Protein AF-A0A0W0VQS1-F1 (afdb_monomer)

Mean predicted aligned error: 6.01 Å

Foldseek 3Di:
DDPPLDWDFLLNLADPLLNVLLVLLLVLLVVVLVVLVVLLVVLVPPPDPVSVVVNVVSVVVSVVSVVVNVVSVCRRRHTDDSPDDSVRVCVVCVVVSVVSSVVSVVSSVVSVVVVVVD

Organism: NCBI:txid45067

Sequence (118 aa):
MSD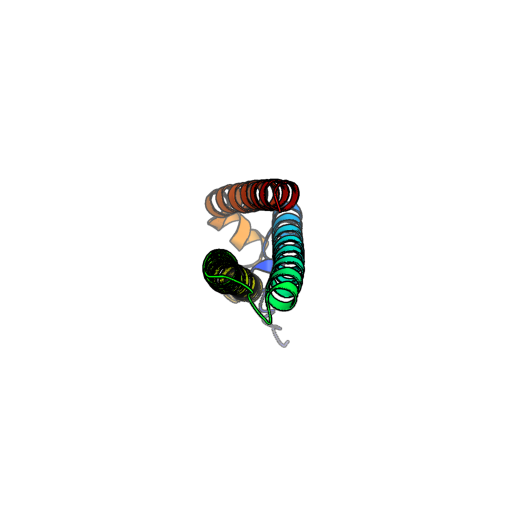EHKEFTFLDSIDDEMHENILRLDQKLKGLQAEIAVKIDALATPKDEAASERKAQLIMLSEEVNKAIDSIKTLVNTVIAEDISPKEFQKINQETLDSLREMFKDNVDKISKIKEKF

Secondary structure (DSSP, 8-state):
-------EEHHHHS-HHHHHHHHHHHHHHHHHHHHHHHHHHHTSS-SSHHHHHHHHHHHHHHHHHHHHHHHHHHHHTPEEPTTS-HHHHHHHTHHHHHHHHHHHHHHHHHHHHHHHH-

pLDDT: mean 88.23, std 10.72, range [38.25, 96.94]

Structure (mmCIF, N/CA/C/O backbone):
data_AF-A0A0W0VQS1-F1
#
_entry.id   AF-A0A0W0VQS1-F1
#
loop_
_atom_site.group_PDB
_atom_site.id
_atom_site.type_symbol
_atom_site.label_atom_id
_atom_site.label_alt_id
_atom_site.label_comp_id
_atom_site.label_asym_id
_atom_site.label_entity_id
_atom_site.label_seq_id
_atom_site.pdbx_PDB_ins_code
_atom_site.Cartn_x
_atom_site.Cartn_y
_atom_site.Cartn_z
_atom_site.occupancy
_atom_site.B_iso_or_equiv
_atom_site.auth_seq_id
_atom_site.auth_comp_id
_atom_site.auth_asym_id
_atom_site.auth_atom_id
_atom_site.pdbx_PDB_model_num
ATOM 1 N N . MET A 1 1 ? -16.673 -23.248 33.544 1.00 38.25 1 MET A N 1
ATOM 2 C CA . MET A 1 1 ? -17.083 -22.642 32.267 1.00 38.25 1 MET A CA 1
ATOM 3 C C . MET A 1 1 ? -15.816 -22.073 31.683 1.00 38.25 1 MET A C 1
ATOM 5 O O . MET A 1 1 ? -15.126 -21.373 32.409 1.00 38.25 1 MET A O 1
ATOM 9 N N . SER A 1 2 ? -15.419 -22.519 30.500 1.00 42.41 2 SER A N 1
ATOM 10 C CA . SER A 1 2 ? -14.232 -22.009 29.821 1.00 42.41 2 SER A CA 1
ATOM 11 C C . SER A 1 2 ? -14.555 -20.584 29.387 1.00 42.41 2 SER A C 1
ATOM 13 O O . SER A 1 2 ? -15.398 -20.408 28.511 1.00 42.41 2 SER A O 1
ATOM 15 N N . ASP A 1 3 ? -13.958 -19.588 30.039 1.00 47.72 3 ASP A N 1
ATOM 16 C CA . ASP A 1 3 ? -13.867 -18.250 29.465 1.00 47.72 3 ASP A CA 1
ATOM 17 C C . ASP A 1 3 ? -13.016 -18.396 28.199 1.00 47.72 3 ASP A C 1
ATOM 19 O O . ASP A 1 3 ? -11.795 -18.536 28.255 1.00 47.72 3 ASP A O 1
ATOM 23 N N . GLU A 1 4 ? -13.676 -18.505 27.045 1.00 51.72 4 GLU A N 1
ATOM 24 C CA . GLU A 1 4 ? -13.015 -18.361 25.754 1.00 51.72 4 GLU A CA 1
ATOM 25 C C . GLU A 1 4 ? -12.543 -16.907 25.664 1.00 51.72 4 GLU A C 1
ATOM 27 O O . GLU A 1 4 ? -13.300 -16.015 25.280 1.00 51.72 4 GLU A O 1
ATOM 32 N N . HIS A 1 5 ? -11.296 -16.666 26.070 1.00 55.84 5 HIS A N 1
ATOM 33 C CA . HIS A 1 5 ? -10.577 -15.434 25.775 1.00 55.84 5 HIS A CA 1
ATOM 34 C C . HIS A 1 5 ? -10.501 -15.302 24.255 1.00 55.84 5 HIS A C 1
ATOM 36 O O . HIS A 1 5 ? -9.702 -15.956 23.586 1.00 55.84 5 HIS A O 1
ATOM 42 N N . LYS A 1 6 ? -11.428 -14.531 23.686 1.00 67.25 6 LYS A N 1
ATOM 43 C CA . LYS A 1 6 ? -11.464 -14.279 22.254 1.00 67.25 6 LYS A CA 1
ATOM 44 C C . LYS A 1 6 ? -10.484 -13.150 21.974 1.00 67.25 6 LYS A C 1
ATOM 46 O O . LYS A 1 6 ? -10.801 -11.992 22.213 1.00 67.25 6 LYS A O 1
ATOM 51 N N . GLU A 1 7 ? -9.290 -13.505 21.514 1.00 75.81 7 GLU A N 1
ATOM 52 C CA . GLU A 1 7 ? -8.347 -12.536 20.961 1.00 75.81 7 GLU A CA 1
ATOM 53 C C . GLU A 1 7 ? -9.014 -11.812 19.782 1.00 75.81 7 GLU A C 1
ATOM 55 O O . GLU A 1 7 ? -9.600 -12.446 18.897 1.00 75.81 7 GLU A O 1
ATOM 60 N N . PHE A 1 8 ? -8.946 -10.483 19.784 1.00 83.75 8 PHE A N 1
ATOM 61 C CA . PHE A 1 8 ? -9.430 -9.651 18.688 1.00 83.75 8 PHE A CA 1
ATOM 62 C C . PHE A 1 8 ? -8.233 -9.083 17.944 1.00 83.75 8 PHE A C 1
ATOM 64 O O . PHE A 1 8 ? -7.279 -8.605 18.557 1.00 83.75 8 PHE A O 1
ATOM 71 N N . THR A 1 9 ? -8.268 -9.100 16.618 1.00 89.19 9 THR A N 1
ATOM 72 C CA . THR A 1 9 ? -7.270 -8.376 15.832 1.00 89.19 9 THR A CA 1
ATOM 73 C C . THR A 1 9 ? -7.605 -6.885 15.789 1.00 89.19 9 THR A C 1
ATOM 75 O O . THR A 1 9 ? -8.718 -6.459 16.117 1.00 89.19 9 THR A O 1
ATOM 78 N N . PHE A 1 10 ? -6.650 -6.064 15.353 1.00 89.56 10 PHE A N 1
ATOM 79 C CA . PHE A 1 10 ? -6.879 -4.651 15.073 1.00 89.56 10 PHE A CA 1
ATOM 80 C C . PHE A 1 10 ? -8.049 -4.484 14.106 1.00 89.56 10 PHE A C 1
ATOM 82 O O . PHE A 1 10 ? -8.906 -3.633 14.318 1.00 89.56 10 PHE A O 1
ATOM 89 N N . LEU A 1 11 ? -8.119 -5.346 13.090 1.00 88.38 11 LEU A N 1
ATOM 90 C CA . LEU A 1 11 ? -9.173 -5.327 12.085 1.00 88.38 11 LEU A CA 1
ATOM 91 C C . LEU A 1 11 ? -10.564 -5.597 12.684 1.00 88.38 11 LEU A C 1
ATOM 93 O O . LEU A 1 11 ? -11.525 -4.944 12.292 1.00 88.38 11 LEU A O 1
ATOM 97 N N . ASP A 1 12 ? -10.656 -6.491 13.672 1.00 87.38 12 ASP A N 1
ATOM 98 C CA . ASP A 1 12 ? -11.901 -6.781 14.406 1.00 87.38 12 ASP A CA 1
ATOM 99 C C . ASP A 1 12 ? -12.304 -5.653 15.371 1.00 87.38 12 ASP A C 1
ATOM 101 O O . ASP A 1 12 ? -13.432 -5.615 15.870 1.00 87.38 12 ASP A O 1
ATOM 105 N N . SER A 1 13 ? -11.360 -4.762 15.680 1.00 89.06 13 SER A N 1
ATOM 106 C CA . SER A 1 13 ? -11.483 -3.761 16.739 1.00 89.06 13 SER A CA 1
ATOM 107 C C . SER A 1 13 ? -11.734 -2.347 16.228 1.00 89.06 13 SER A C 1
ATOM 109 O O . SER A 1 13 ? -11.928 -1.442 17.033 1.00 89.06 13 SER A O 1
ATOM 111 N N . ILE A 1 14 ? -11.769 -2.129 14.917 1.00 89.88 14 ILE A N 1
ATOM 112 C CA . ILE A 1 14 ? -12.017 -0.822 14.292 1.00 89.88 14 ILE A CA 1
ATOM 113 C C . ILE A 1 14 ? -13.432 -0.729 13.710 1.00 89.88 14 ILE A C 1
ATOM 115 O O . ILE A 1 14 ? -14.153 -1.721 13.638 1.00 89.88 14 ILE A O 1
ATOM 119 N N . ASP A 1 15 ? -13.854 0.479 13.336 1.00 90.19 15 ASP A N 1
ATOM 120 C CA . ASP A 1 15 ? -15.125 0.685 12.637 1.00 90.19 15 ASP A CA 1
ATOM 121 C C . ASP A 1 15 ? -15.080 0.242 11.166 1.00 90.19 15 ASP A C 1
ATOM 123 O O . ASP A 1 15 ? -14.015 0.124 10.551 1.00 90.19 15 ASP A O 1
ATOM 127 N N . ASP A 1 16 ? -16.271 0.038 10.597 1.00 90.88 16 ASP A N 1
ATOM 128 C CA . ASP A 1 16 ? -16.455 -0.427 9.221 1.00 90.88 16 ASP A CA 1
ATOM 129 C C . ASP A 1 16 ? -15.833 0.522 8.183 1.00 90.88 16 ASP A C 1
ATOM 131 O O . ASP A 1 16 ? -15.312 0.070 7.164 1.00 90.88 16 ASP A O 1
ATOM 135 N N . GLU A 1 17 ? -15.842 1.836 8.426 1.00 91.44 17 GLU A N 1
ATOM 136 C CA . GLU A 1 17 ? -15.290 2.812 7.480 1.00 91.44 17 GLU A CA 1
ATOM 137 C C . GLU A 1 17 ? -13.764 2.687 7.392 1.00 91.44 17 GLU A C 1
ATOM 139 O O . GLU A 1 17 ? -13.182 2.627 6.304 1.00 91.44 17 GLU A O 1
ATOM 144 N N . MET A 1 18 ? -13.100 2.609 8.541 1.00 90.50 18 MET A N 1
ATOM 145 C CA . MET A 1 18 ? -11.665 2.393 8.629 1.00 90.50 18 MET A CA 1
ATOM 146 C C . MET A 1 18 ? -11.276 1.028 8.060 1.00 90.50 18 MET A C 1
ATOM 148 O O . MET A 1 18 ? -10.315 0.934 7.292 1.00 90.50 18 MET A O 1
ATOM 152 N N . HIS A 1 19 ? -12.054 -0.004 8.382 1.00 92.69 19 HIS A N 1
ATOM 153 C CA . HIS A 1 19 ? -11.907 -1.342 7.828 1.00 92.69 19 HIS A CA 1
ATOM 154 C C . HIS A 1 19 ? -11.933 -1.324 6.291 1.00 92.69 19 HIS A C 1
ATOM 156 O O . HIS A 1 19 ? -10.999 -1.798 5.635 1.00 92.69 19 HIS A O 1
ATOM 162 N N . GLU A 1 20 ? -12.954 -0.703 5.699 1.00 92.75 20 GLU A N 1
ATOM 163 C CA . GLU A 1 20 ? -13.068 -0.564 4.248 1.00 92.75 20 GLU A CA 1
ATOM 164 C C . GLU A 1 20 ? -11.907 0.228 3.641 1.00 92.75 20 GLU A C 1
ATOM 166 O O . GLU A 1 20 ? -11.378 -0.161 2.596 1.00 92.75 20 GLU A O 1
ATOM 171 N N . ASN A 1 21 ? -11.481 1.320 4.278 1.00 92.44 21 ASN A N 1
ATOM 172 C CA . ASN A 1 21 ? -10.380 2.145 3.781 1.00 92.44 21 ASN A CA 1
ATOM 173 C C . ASN A 1 21 ? -9.047 1.382 3.769 1.00 92.44 21 ASN A C 1
ATOM 175 O O . ASN A 1 21 ? -8.296 1.485 2.794 1.00 92.44 21 ASN A O 1
ATOM 179 N N . ILE A 1 22 ? -8.776 0.565 4.791 1.00 93.75 22 ILE A N 1
ATOM 180 C CA . ILE A 1 22 ? -7.594 -0.308 4.841 1.00 93.75 22 ILE A CA 1
ATOM 181 C C . ILE A 1 22 ? -7.633 -1.333 3.703 1.00 93.75 22 ILE A C 1
ATOM 183 O O . ILE A 1 22 ? -6.656 -1.462 2.959 1.00 93.75 22 ILE A O 1
ATOM 187 N N . LEU A 1 23 ? -8.765 -2.022 3.518 1.00 93.31 23 LEU A N 1
ATOM 188 C CA . LEU A 1 23 ? -8.921 -3.016 2.452 1.00 93.31 23 LEU A CA 1
ATOM 189 C C . LEU A 1 23 ? -8.781 -2.391 1.059 1.00 93.31 23 LEU A C 1
ATOM 191 O O . LEU A 1 23 ? -8.112 -2.950 0.187 1.00 93.31 23 LEU A O 1
ATOM 195 N N . ARG A 1 24 ? -9.368 -1.209 0.843 1.00 94.12 24 ARG A N 1
ATOM 196 C CA . ARG A 1 24 ? -9.241 -0.464 -0.419 1.00 94.12 24 ARG A CA 1
ATOM 197 C C . ARG A 1 24 ? -7.796 -0.052 -0.684 1.00 94.12 24 ARG A C 1
ATOM 199 O O . ARG A 1 24 ? -7.355 -0.137 -1.833 1.00 94.12 24 ARG A O 1
ATOM 206 N N . LEU A 1 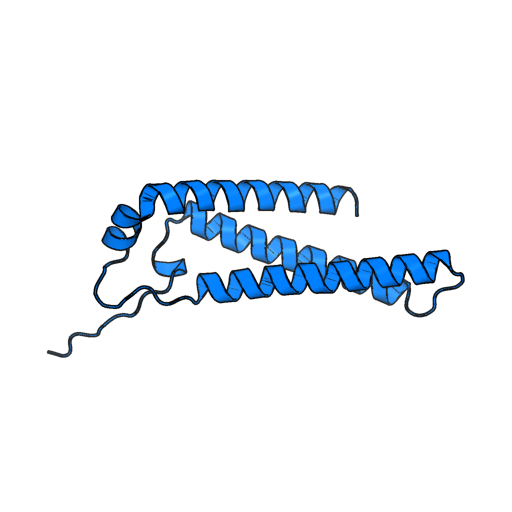25 ? -7.055 0.382 0.338 1.00 94.56 25 LEU A N 1
ATOM 207 C CA . LEU A 1 25 ? -5.645 0.739 0.183 1.00 94.56 25 LEU A CA 1
ATOM 208 C C . LEU A 1 25 ? -4.799 -0.485 -0.182 1.00 94.56 25 LEU A C 1
ATOM 210 O O . LEU A 1 25 ? -4.046 -0.423 -1.153 1.00 94.56 25 LEU A O 1
ATOM 214 N N . ASP A 1 26 ? -4.962 -1.600 0.533 1.00 94.88 26 ASP A N 1
ATOM 215 C CA . ASP A 1 26 ? -4.266 -2.862 0.245 1.00 94.88 26 ASP A CA 1
ATOM 216 C C . ASP A 1 26 ? -4.530 -3.341 -1.193 1.00 94.88 26 ASP A C 1
ATOM 218 O O . ASP A 1 26 ? -3.592 -3.633 -1.941 1.00 94.88 26 ASP A O 1
ATOM 222 N N . GLN A 1 27 ? -5.792 -3.333 -1.635 1.00 95.19 27 GLN A N 1
ATOM 223 C CA . GLN A 1 27 ? -6.157 -3.693 -3.009 1.00 95.19 27 GLN A CA 1
ATOM 224 C C . GLN A 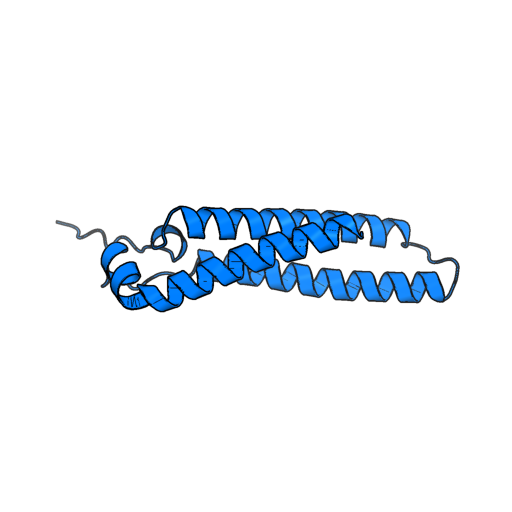1 27 ? -5.508 -2.770 -4.047 1.00 95.19 27 GLN A C 1
ATOM 226 O O . GLN A 1 27 ? -4.995 -3.244 -5.064 1.00 95.19 27 GLN A O 1
ATOM 231 N N . LYS A 1 28 ? -5.503 -1.453 -3.806 1.00 94.69 28 LYS A N 1
ATOM 232 C CA . LYS A 1 28 ? -4.882 -0.483 -4.719 1.00 94.69 28 LYS A CA 1
ATOM 233 C C . LYS A 1 28 ? -3.367 -0.652 -4.793 1.00 94.69 28 LYS A C 1
ATOM 235 O O . LYS A 1 28 ? -2.822 -0.604 -5.893 1.00 94.69 28 LYS A O 1
ATOM 240 N N . LEU A 1 29 ? -2.701 -0.894 -3.665 1.00 95.75 29 LEU A N 1
ATOM 241 C CA . LEU A 1 29 ? -1.261 -1.157 -3.627 1.00 95.75 29 LEU A CA 1
ATOM 242 C C . LEU A 1 29 ? -0.909 -2.454 -4.361 1.00 95.75 29 LEU A C 1
ATOM 244 O O . LEU A 1 29 ? 0.017 -2.457 -5.166 1.00 95.75 29 LEU A O 1
ATOM 248 N N . LYS A 1 30 ? -1.683 -3.529 -4.173 1.00 96.00 30 LYS A N 1
ATOM 249 C CA . LYS A 1 30 ? -1.517 -4.782 -4.933 1.00 96.00 30 LYS A CA 1
ATOM 250 C C . LYS A 1 30 ? -1.716 -4.579 -6.437 1.00 96.00 30 LYS A C 1
ATOM 252 O O . LYS A 1 30 ? -0.956 -5.125 -7.234 1.00 96.00 30 LYS A O 1
ATOM 257 N N . GLY A 1 31 ? -2.702 -3.771 -6.829 1.00 94.81 31 GLY A N 1
ATOM 258 C CA . GLY A 1 31 ? -2.915 -3.388 -8.226 1.00 94.81 31 GLY A CA 1
ATOM 259 C C . GLY A 1 31 ? -1.724 -2.622 -8.808 1.00 94.81 31 GLY A C 1
ATOM 260 O O . GLY A 1 31 ? -1.222 -2.986 -9.869 1.00 94.81 31 GLY A O 1
ATOM 261 N N . LEU A 1 32 ? -1.222 -1.618 -8.083 1.00 94.62 32 LEU A N 1
ATOM 262 C CA . LEU A 1 32 ? -0.031 -0.859 -8.471 1.00 94.62 32 LEU A CA 1
ATOM 263 C C . LEU A 1 32 ? 1.204 -1.766 -8.587 1.00 94.62 32 LEU A C 1
ATOM 265 O O . LEU A 1 32 ? 1.957 -1.660 -9.551 1.00 94.62 32 LEU A O 1
ATOM 269 N N . GLN A 1 33 ? 1.381 -2.700 -7.652 1.00 96.19 33 GLN A N 1
ATOM 270 C CA . GLN A 1 33 ? 2.480 -3.664 -7.673 1.00 96.19 33 GLN A CA 1
ATOM 271 C C . GLN A 1 33 ? 2.452 -4.543 -8.930 1.00 96.19 33 GLN A C 1
ATOM 273 O O . GLN A 1 33 ? 3.490 -4.756 -9.556 1.00 96.19 33 GLN A O 1
ATOM 278 N N . ALA A 1 34 ? 1.271 -5.027 -9.327 1.00 95.69 34 ALA A N 1
ATOM 279 C CA . ALA A 1 34 ? 1.112 -5.807 -10.551 1.00 95.69 34 ALA A CA 1
ATOM 280 C C . ALA A 1 34 ? 1.468 -4.984 -11.803 1.00 95.69 34 ALA A C 1
ATOM 282 O O . ALA A 1 34 ? 2.163 -5.474 -12.692 1.00 95.69 34 ALA A O 1
ATOM 283 N N . GLU A 1 35 ? 1.050 -3.718 -11.859 1.00 94.38 35 GLU A N 1
ATOM 284 C CA . GLU A 1 35 ? 1.377 -2.813 -12.968 1.00 94.38 35 GLU A CA 1
ATOM 285 C C . GLU A 1 35 ? 2.882 -2.506 -13.047 1.00 94.38 35 GLU A C 1
ATOM 287 O O . GLU A 1 35 ? 3.459 -2.509 -14.139 1.00 94.38 35 GLU A O 1
ATOM 292 N N . ILE A 1 36 ? 3.538 -2.284 -11.903 1.00 94.75 36 ILE A N 1
ATOM 293 C CA . ILE A 1 36 ? 4.992 -2.091 -11.834 1.00 94.75 36 ILE A CA 1
ATOM 294 C C . ILE A 1 36 ? 5.719 -3.341 -12.338 1.00 94.75 36 ILE A C 1
ATOM 296 O O . ILE A 1 36 ? 6.630 -3.213 -13.155 1.00 94.75 36 ILE A O 1
ATOM 300 N N . ALA A 1 37 ? 5.296 -4.536 -11.9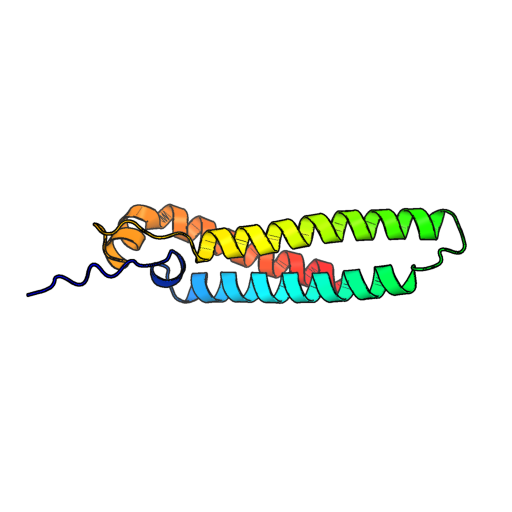13 1.00 95.81 37 ALA A N 1
ATOM 301 C CA . ALA A 1 37 ? 5.894 -5.797 -12.351 1.00 95.81 37 ALA A CA 1
ATOM 302 C C . ALA A 1 37 ? 5.826 -5.959 -13.878 1.00 95.81 37 ALA A C 1
ATOM 304 O O . ALA A 1 37 ? 6.852 -6.188 -14.516 1.00 95.81 37 ALA A O 1
ATOM 305 N N . VAL A 1 38 ? 4.660 -5.707 -14.484 1.00 95.31 38 VAL A N 1
ATOM 306 C CA . VAL A 1 38 ? 4.493 -5.745 -15.949 1.00 95.31 38 VAL A CA 1
ATOM 307 C C . VAL A 1 38 ? 5.439 -4.764 -16.654 1.00 95.31 38 VAL A C 1
ATOM 309 O O . VAL A 1 38 ? 6.023 -5.091 -17.688 1.00 95.31 38 VAL A O 1
ATOM 312 N N . LYS A 1 39 ? 5.627 -3.557 -16.106 1.00 93.75 39 LYS A N 1
ATOM 313 C CA . LYS A 1 39 ? 6.540 -2.555 -16.684 1.00 93.75 39 LYS A CA 1
ATOM 314 C C . LYS A 1 39 ? 8.014 -2.940 -16.524 1.00 93.75 39 LYS A C 1
ATOM 316 O O . LYS A 1 39 ? 8.803 -2.658 -17.424 1.00 93.75 39 LYS A O 1
ATOM 321 N N . ILE A 1 40 ? 8.392 -3.587 -15.421 1.00 95.19 40 ILE A N 1
ATOM 322 C CA . ILE A 1 40 ? 9.742 -4.141 -15.233 1.00 95.19 40 ILE A CA 1
ATOM 323 C C . ILE A 1 40 ? 10.003 -5.255 -16.251 1.00 95.19 40 ILE A C 1
ATOM 325 O O . ILE A 1 40 ? 11.063 -5.255 -16.881 1.00 95.19 40 ILE A O 1
ATOM 329 N N . ASP A 1 41 ? 9.036 -6.151 -16.458 1.00 94.62 41 ASP A N 1
ATOM 330 C CA . ASP A 1 41 ? 9.137 -7.252 -17.422 1.00 94.62 41 ASP A CA 1
ATOM 331 C C . ASP A 1 41 ? 9.249 -6.737 -18.861 1.00 94.62 41 ASP A C 1
ATOM 333 O O . ASP A 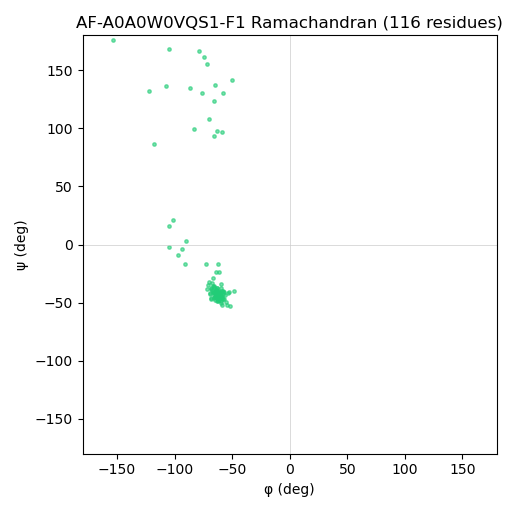1 41 ? 10.074 -7.218 -19.640 1.00 94.62 41 ASP A O 1
ATOM 337 N N . ALA A 1 42 ? 8.508 -5.680 -19.208 1.00 92.69 42 ALA A N 1
ATOM 338 C CA . ALA A 1 42 ? 8.650 -4.999 -20.496 1.00 92.69 42 ALA A CA 1
ATOM 339 C C . ALA A 1 42 ? 10.056 -4.394 -20.706 1.00 92.69 42 ALA A C 1
ATOM 341 O O . ALA A 1 42 ? 10.497 -4.223 -21.844 1.00 92.69 42 ALA A O 1
ATOM 342 N N . LEU A 1 43 ? 10.777 -4.106 -19.617 1.00 93.00 43 LEU A N 1
ATOM 343 C CA . LEU A 1 43 ? 12.162 -3.628 -19.595 1.00 93.00 43 LEU A CA 1
ATOM 344 C C . LEU A 1 43 ? 13.164 -4.750 -19.258 1.00 93.00 43 LEU A C 1
ATOM 346 O O . LEU A 1 43 ? 14.286 -4.474 -18.823 1.00 93.00 43 LEU A O 1
ATOM 350 N N . ALA A 1 44 ? 12.804 -6.026 -19.444 1.00 87.62 44 ALA A N 1
ATOM 351 C CA . ALA A 1 44 ? 13.694 -7.154 -19.157 1.00 87.62 44 ALA A CA 1
ATOM 352 C C . ALA A 1 44 ? 15.055 -7.009 -19.862 1.00 87.62 44 ALA A C 1
ATOM 354 O O . ALA A 1 44 ? 16.092 -7.205 -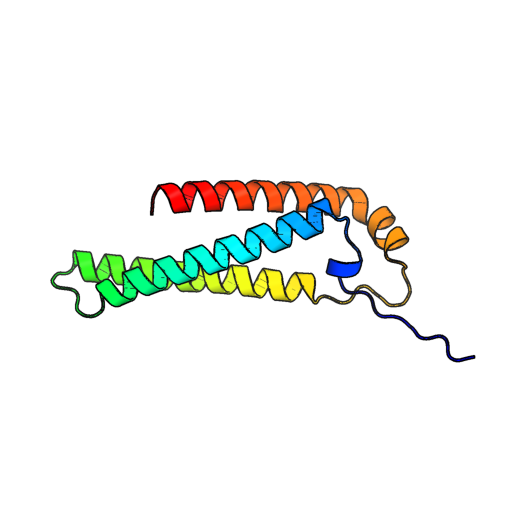19.225 1.00 87.62 44 ALA A O 1
ATOM 355 N N . THR A 1 45 ? 15.044 -6.557 -21.120 1.00 90.00 45 THR A N 1
ATOM 356 C CA . THR A 1 45 ? 16.237 -6.267 -21.928 1.00 90.00 45 THR A CA 1
ATOM 357 C C . THR A 1 45 ? 16.270 -4.777 -22.298 1.00 90.00 45 THR A C 1
ATOM 359 O O . THR A 1 45 ? 15.745 -4.396 -23.349 1.00 90.00 45 THR A O 1
ATOM 362 N N . PRO A 1 46 ? 16.831 -3.906 -21.437 1.00 82.94 46 PRO A N 1
ATOM 363 C CA . PRO A 1 46 ? 16.907 -2.477 -21.720 1.00 82.94 46 PRO A CA 1
ATOM 364 C C . PRO A 1 46 ? 17.810 -2.223 -22.934 1.00 82.94 46 PRO A C 1
ATOM 366 O O . PRO A 1 46 ? 18.856 -2.850 -23.090 1.00 82.94 46 PRO A O 1
ATOM 369 N N . LYS A 1 47 ? 17.369 -1.327 -23.822 1.00 90.19 47 LYS A N 1
ATOM 370 C CA . LYS A 1 47 ? 18.042 -1.032 -25.100 1.00 90.19 47 LYS A CA 1
ATOM 371 C C . LYS A 1 47 ? 19.060 0.104 -24.997 1.00 90.19 47 LYS A C 1
ATOM 373 O O . LYS A 1 47 ? 19.892 0.253 -25.884 1.00 90.19 47 LYS A O 1
ATOM 378 N N . ASP A 1 48 ? 18.970 0.888 -23.930 1.00 92.62 48 ASP A N 1
ATOM 379 C CA . ASP A 1 48 ? 19.794 2.056 -23.656 1.00 92.62 48 ASP A CA 1
ATOM 380 C C . ASP A 1 48 ? 19.894 2.311 -22.137 1.00 92.62 48 ASP A C 1
ATOM 382 O O . ASP A 1 48 ? 19.307 1.603 -21.306 1.00 92.62 48 ASP A O 1
ATOM 386 N N . GLU A 1 49 ? 20.694 3.313 -21.776 1.00 93.12 49 GLU A N 1
ATOM 387 C CA . GLU A 1 49 ? 20.920 3.732 -20.391 1.00 93.12 49 GLU A CA 1
ATOM 388 C C . GLU A 1 49 ? 19.638 4.270 -19.742 1.00 93.12 49 GLU A C 1
ATOM 390 O O . GLU A 1 49 ? 19.323 3.891 -18.617 1.00 93.12 49 GLU A O 1
ATOM 395 N N . ALA A 1 50 ? 18.821 5.029 -20.478 1.00 93.31 50 ALA A N 1
ATOM 396 C CA . ALA A 1 50 ? 17.557 5.565 -19.974 1.00 93.31 50 ALA A CA 1
ATOM 397 C C . ALA A 1 50 ? 16.561 4.452 -19.594 1.00 93.31 50 ALA A C 1
ATOM 399 O O . ALA A 1 50 ? 15.898 4.519 -18.556 1.00 93.31 50 ALA A O 1
ATOM 400 N N . ALA A 1 51 ? 16.473 3.388 -20.394 1.00 92.38 51 ALA A N 1
ATOM 401 C CA . ALA A 1 51 ? 15.672 2.205 -20.097 1.00 92.38 51 ALA A CA 1
ATOM 402 C C . ALA A 1 51 ? 16.204 1.450 -18.869 1.00 92.38 51 ALA A C 1
ATOM 404 O O . ALA A 1 51 ? 15.416 0.925 -18.077 1.00 92.38 51 ALA A O 1
ATOM 405 N N . SER A 1 52 ? 17.527 1.418 -18.688 1.00 93.56 52 SER A N 1
ATOM 406 C CA . SER A 1 52 ? 18.174 0.798 -17.526 1.00 93.56 52 SER A CA 1
ATOM 407 C C . SER A 1 52 ? 17.893 1.583 -16.242 1.00 93.56 52 SER A C 1
ATOM 409 O O . SER A 1 52 ? 17.467 0.997 -15.244 1.00 93.56 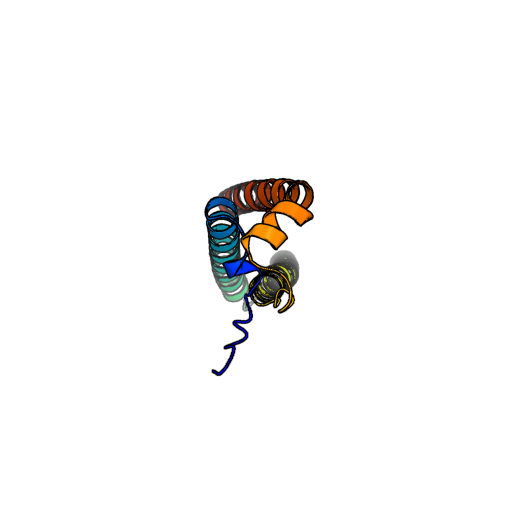52 SER A O 1
ATOM 411 N N . GLU A 1 53 ? 18.031 2.909 -16.280 1.00 94.81 53 GLU A N 1
ATOM 412 C CA . GLU A 1 53 ? 17.675 3.801 -15.173 1.00 94.81 53 GLU A CA 1
ATOM 413 C C . GLU A 1 53 ? 16.189 3.700 -14.828 1.00 94.81 53 GLU A C 1
ATOM 415 O O . GLU A 1 53 ? 15.821 3.554 -13.659 1.00 94.81 53 GLU A O 1
ATOM 420 N N . ARG A 1 54 ? 15.315 3.702 -15.842 1.00 93.25 54 ARG A N 1
ATOM 421 C CA . ARG A 1 54 ? 13.872 3.564 -15.631 1.00 93.25 54 ARG A CA 1
ATOM 422 C C . ARG A 1 54 ? 13.522 2.233 -14.971 1.00 93.25 54 ARG A C 1
ATOM 424 O O . ARG A 1 54 ? 12.678 2.205 -14.076 1.00 93.25 54 ARG A O 1
ATOM 431 N N . LYS A 1 55 ? 14.171 1.141 -15.380 1.00 95.31 55 LYS A N 1
ATOM 432 C CA . LYS A 1 55 ? 14.004 -0.171 -14.745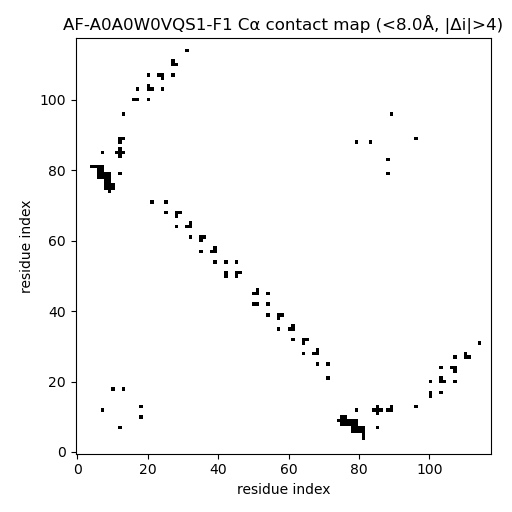 1.00 95.31 55 LYS A CA 1
ATOM 433 C C . LYS A 1 55 ? 14.444 -0.137 -13.281 1.00 95.31 55 LYS A C 1
ATOM 435 O O . LYS A 1 55 ? 13.702 -0.617 -12.430 1.00 95.31 55 LYS A O 1
ATOM 440 N N . ALA A 1 56 ? 15.595 0.464 -12.978 1.00 95.38 56 ALA A N 1
ATOM 441 C CA . ALA A 1 56 ? 16.082 0.600 -11.605 1.00 95.38 56 ALA A CA 1
ATOM 442 C C . ALA A 1 56 ? 15.105 1.400 -10.723 1.00 95.38 56 ALA A C 1
ATOM 444 O O . ALA A 1 56 ? 14.795 0.983 -9.610 1.00 95.38 56 ALA A O 1
ATOM 445 N N . GLN A 1 57 ? 14.544 2.496 -11.244 1.00 94.50 57 GLN A N 1
ATOM 446 C CA . GLN A 1 57 ? 13.510 3.276 -10.550 1.00 94.50 57 GLN A CA 1
ATOM 447 C C . GLN A 1 57 ? 12.249 2.456 -10.260 1.00 94.50 57 GLN A C 1
ATOM 449 O O . GLN A 1 57 ? 11.697 2.541 -9.166 1.00 94.50 57 GLN A O 1
ATOM 454 N N . LEU A 1 58 ? 11.791 1.653 -11.225 1.00 94.75 58 LEU A N 1
ATOM 455 C CA . LEU A 1 58 ? 10.623 0.791 -11.040 1.00 94.75 58 LEU A CA 1
ATOM 456 C C . LEU A 1 58 ? 10.880 -0.319 -10.013 1.00 94.75 58 LEU A C 1
ATOM 458 O O . LEU A 1 58 ? 9.976 -0.641 -9.247 1.00 94.75 58 LEU A O 1
ATOM 462 N N . ILE A 1 59 ? 12.097 -0.868 -9.957 1.00 96.31 59 ILE A N 1
ATOM 463 C CA . ILE A 1 59 ? 12.488 -1.850 -8.935 1.00 96.31 59 ILE A CA 1
ATOM 464 C C . ILE A 1 59 ? 12.441 -1.218 -7.540 1.00 96.31 59 ILE A C 1
ATOM 466 O O . ILE A 1 59 ? 11.799 -1.777 -6.654 1.00 96.31 59 ILE A O 1
ATOM 470 N N . MET A 1 60 ? 13.033 -0.033 -7.356 1.00 95.25 60 MET A N 1
ATOM 471 C CA . MET A 1 60 ? 12.980 0.678 -6.070 1.00 95.25 60 MET A CA 1
ATOM 472 C C . MET A 1 60 ? 11.535 0.964 -5.644 1.00 95.25 60 MET A C 1
ATOM 474 O O . MET A 1 60 ? 11.156 0.678 -4.510 1.00 95.25 60 MET A O 1
ATOM 478 N N . LEU A 1 61 ? 10.698 1.440 -6.570 1.00 93.81 61 LEU A N 1
ATOM 479 C CA . LEU A 1 61 ? 9.283 1.677 -6.289 1.00 93.81 61 LEU A CA 1
ATOM 480 C C . LEU A 1 61 ? 8.542 0.383 -5.915 1.00 93.81 61 LEU A C 1
ATOM 482 O O . LEU A 1 61 ? 7.738 0.380 -4.988 1.00 93.81 61 LEU A O 1
ATOM 486 N N . SER A 1 62 ? 8.817 -0.722 -6.610 1.00 95.75 62 SER A N 1
ATOM 487 C CA . SER A 1 62 ? 8.259 -2.042 -6.290 1.00 95.75 62 SER A CA 1
ATOM 488 C C . SER A 1 62 ? 8.613 -2.472 -4.862 1.00 95.75 62 SER A C 1
ATOM 490 O O . SER A 1 62 ? 7.768 -2.991 -4.134 1.00 95.75 62 SER A O 1
ATOM 492 N N . GLU A 1 63 ? 9.851 -2.258 -4.422 1.00 96.88 63 GLU A N 1
ATOM 493 C CA . GLU A 1 63 ? 10.255 -2.573 -3.047 1.00 96.88 63 GLU A CA 1
ATOM 494 C C . GLU A 1 63 ? 9.505 -1.724 -2.014 1.00 96.88 63 GLU A C 1
ATOM 496 O O . GLU A 1 63 ? 9.066 -2.246 -0.988 1.00 96.88 63 GLU A O 1
ATOM 501 N N . GLU A 1 64 ? 9.323 -0.430 -2.279 1.00 95.12 64 GLU A N 1
ATOM 502 C CA . GLU A 1 64 ? 8.561 0.468 -1.405 1.00 95.12 64 GLU A CA 1
ATOM 503 C C . GLU A 1 64 ? 7.082 0.071 -1.312 1.00 95.12 64 GLU A C 1
ATOM 505 O O . GLU A 1 64 ? 6.526 0.010 -0.212 1.00 95.12 64 GLU A O 1
ATOM 510 N N . VAL A 1 65 ? 6.454 -0.267 -2.441 1.00 95.06 65 VAL A N 1
ATOM 511 C CA . VAL A 1 65 ? 5.054 -0.717 -2.476 1.00 95.06 65 VAL A CA 1
ATOM 512 C C . VAL A 1 65 ? 4.884 -2.038 -1.722 1.00 95.06 65 VAL A C 1
ATOM 514 O O . VAL A 1 65 ? 3.946 -2.167 -0.934 1.00 95.06 65 VAL A O 1
ATOM 517 N N . ASN A 1 66 ? 5.807 -2.993 -1.873 1.00 96.94 66 ASN A N 1
ATOM 518 C CA . ASN A 1 66 ? 5.765 -4.243 -1.107 1.00 96.94 66 ASN A CA 1
ATOM 519 C C . ASN A 1 66 ? 5.901 -4.004 0.403 1.00 96.94 66 ASN A C 1
ATOM 521 O O . ASN A 1 66 ? 5.116 -4.554 1.176 1.00 96.94 66 ASN A O 1
ATOM 525 N N . LYS A 1 67 ? 6.814 -3.122 0.833 1.00 96.19 67 LYS A N 1
ATOM 526 C CA . LYS A 1 67 ? 6.937 -2.735 2.252 1.00 96.19 67 LYS A CA 1
ATOM 527 C C . LYS A 1 67 ? 5.641 -2.133 2.793 1.00 96.19 67 LYS A C 1
ATOM 529 O O . LYS A 1 67 ? 5.255 -2.432 3.924 1.00 96.19 67 LYS A O 1
ATOM 534 N N . ALA A 1 68 ? 4.956 -1.307 2.002 1.00 93.88 68 ALA A N 1
ATOM 535 C CA . ALA A 1 68 ? 3.669 -0.733 2.388 1.00 93.88 68 ALA A CA 1
ATOM 536 C C . ALA A 1 68 ? 2.582 -1.812 2.541 1.00 93.88 68 ALA A C 1
ATOM 538 O O . ALA A 1 68 ? 1.871 -1.821 3.546 1.00 93.88 68 ALA A O 1
ATOM 539 N N . ILE A 1 69 ? 2.492 -2.755 1.596 1.00 95.06 69 ILE A N 1
ATOM 540 C CA . ILE A 1 69 ? 1.563 -3.896 1.668 1.00 95.06 69 ILE A CA 1
ATOM 541 C C . ILE A 1 69 ? 1.829 -4.733 2.927 1.00 95.06 69 ILE A C 1
ATOM 543 O O . ILE A 1 69 ? 0.899 -5.070 3.659 1.00 95.06 69 ILE A O 1
ATOM 547 N N . ASP A 1 70 ? 3.090 -5.052 3.213 1.00 95.50 70 ASP A N 1
ATOM 548 C CA . ASP A 1 70 ? 3.445 -5.870 4.376 1.00 95.50 70 ASP A CA 1
ATOM 549 C C . ASP A 1 70 ? 3.225 -5.133 5.703 1.00 95.50 70 ASP A C 1
ATOM 551 O O . ASP A 1 70 ? 2.812 -5.743 6.692 1.00 95.50 70 ASP A O 1
ATOM 555 N N . SER A 1 71 ? 3.398 -3.810 5.716 1.00 93.62 71 SER A N 1
ATOM 556 C CA . SER A 1 71 ? 3.051 -2.974 6.872 1.00 93.62 71 SER A CA 1
ATOM 557 C C . SER A 1 71 ? 1.546 -3.002 7.152 1.00 93.62 71 SER A C 1
ATOM 559 O O . SER A 1 71 ? 1.148 -3.151 8.306 1.00 93.62 71 SER A O 1
ATOM 561 N N . ILE A 1 72 ? 0.703 -2.946 6.111 1.00 93.06 72 ILE A N 1
ATOM 562 C CA . ILE A 1 72 ? -0.753 -3.097 6.264 1.00 93.06 72 ILE A CA 1
ATOM 563 C C . ILE A 1 72 ? -1.091 -4.485 6.807 1.00 93.06 72 ILE A C 1
ATOM 565 O O . ILE A 1 72 ? -1.830 -4.583 7.782 1.00 93.06 72 ILE A O 1
ATOM 569 N N . LYS A 1 73 ? -0.517 -5.556 6.243 1.00 91.94 73 LYS A N 1
ATOM 570 C CA . LYS A 1 73 ? -0.726 -6.923 6.754 1.00 91.94 73 LYS A CA 1
ATOM 571 C C . LYS A 1 73 ? -0.332 -7.052 8.224 1.00 91.94 73 LYS A C 1
ATOM 573 O O . LYS A 1 73 ? -1.023 -7.722 8.982 1.00 91.94 73 LYS A O 1
ATOM 578 N N . THR A 1 74 ? 0.771 -6.431 8.627 1.00 92.94 74 THR A N 1
ATOM 579 C CA . THR A 1 74 ? 1.229 -6.461 10.021 1.00 92.94 74 THR A CA 1
ATOM 580 C C . THR A 1 74 ? 0.239 -5.737 10.930 1.00 92.94 74 THR A C 1
ATOM 582 O O . THR A 1 74 ? -0.157 -6.279 11.959 1.00 92.94 74 THR A O 1
ATOM 585 N N . LEU A 1 75 ? -0.221 -4.552 10.518 1.00 90.00 75 LEU A N 1
ATOM 586 C CA . LEU A 1 75 ? -1.206 -3.777 11.268 1.00 90.00 75 LEU A CA 1
ATOM 587 C C . LEU A 1 75 ? -2.507 -4.563 11.467 1.00 90.00 75 LEU A C 1
ATOM 589 O O . LEU A 1 75 ? -2.953 -4.714 12.597 1.00 90.00 75 LEU A O 1
ATOM 593 N N . VAL A 1 76 ? -3.095 -5.104 10.397 1.00 89.56 76 VAL A N 1
ATOM 594 C CA . VAL A 1 76 ? -4.403 -5.781 10.490 1.00 89.56 76 VAL A CA 1
ATOM 595 C C . VAL A 1 76 ? -4.359 -7.064 11.316 1.00 89.56 76 VAL A C 1
ATOM 597 O O . VAL A 1 76 ? -5.355 -7.400 11.941 1.00 89.56 76 VAL A O 1
ATOM 600 N N . ASN A 1 77 ? -3.212 -7.748 11.358 1.00 88.06 77 ASN A N 1
ATOM 601 C CA . ASN A 1 77 ? -3.015 -8.958 12.161 1.00 88.06 77 ASN A CA 1
ATOM 602 C C . ASN A 1 77 ? -2.501 -8.666 13.580 1.00 88.06 77 ASN A C 1
ATOM 604 O O . ASN A 1 77 ? -2.214 -9.598 14.329 1.00 88.06 77 ASN A O 1
ATOM 608 N N . THR A 1 78 ? -2.340 -7.395 13.956 1.00 90.12 78 THR A N 1
ATOM 609 C CA . THR A 1 78 ? -1.939 -7.035 15.319 1.00 90.12 78 THR A CA 1
ATOM 610 C C . THR A 1 78 ? -3.054 -7.427 16.280 1.00 90.12 78 THR A C 1
ATOM 612 O O . THR A 1 78 ? -4.189 -6.993 16.107 1.00 90.12 78 THR A O 1
ATOM 615 N N . VAL A 1 79 ? -2.738 -8.245 17.282 1.00 87.12 79 VAL A N 1
ATOM 616 C CA . VAL A 1 79 ? -3.690 -8.643 18.325 1.00 87.12 79 VAL A CA 1
ATOM 617 C C . VAL A 1 79 ? -3.876 -7.485 19.302 1.00 87.12 79 VAL A C 1
ATOM 619 O O . VAL A 1 79 ? -2.905 -6.896 19.781 1.00 87.12 79 VAL A O 1
ATOM 622 N N . ILE A 1 80 ? -5.130 -7.149 19.575 1.00 84.50 80 ILE A N 1
ATOM 623 C CA . ILE A 1 80 ? -5.530 -6.209 20.617 1.00 84.50 80 ILE A CA 1
ATOM 624 C C . ILE A 1 80 ? -5.666 -6.999 21.918 1.00 84.50 80 ILE A C 1
ATOM 626 O O . ILE A 1 80 ? -6.192 -8.110 21.917 1.00 84.50 80 ILE A O 1
ATOM 630 N N . ALA A 1 81 ? -5.118 -6.442 23.000 1.00 74.81 81 ALA A N 1
ATOM 631 C CA . ALA A 1 81 ? -4.959 -7.123 24.281 1.00 74.81 81 ALA A CA 1
ATOM 632 C C . ALA A 1 81 ? -6.255 -7.795 24.773 1.00 74.81 81 ALA A C 1
ATOM 634 O O . ALA A 1 81 ? -7.349 -7.253 24.625 1.00 74.81 81 ALA A O 1
ATOM 635 N N . GLU A 1 82 ? -6.106 -8.976 25.379 1.00 68.56 82 GLU A N 1
ATOM 636 C CA . GLU A 1 82 ? -7.211 -9.846 25.815 1.00 68.56 82 GLU A CA 1
ATOM 637 C C . GLU A 1 82 ? -8.122 -9.220 26.884 1.00 68.56 82 GLU A C 1
ATOM 639 O O . GLU A 1 82 ? -9.224 -9.714 27.128 1.00 68.56 82 GLU A O 1
ATOM 644 N N . ASP A 1 83 ? -7.665 -8.156 27.545 1.00 79.56 83 ASP A N 1
ATOM 645 C CA . ASP A 1 83 ? -8.344 -7.501 28.660 1.00 79.56 83 ASP A CA 1
ATOM 646 C C . ASP A 1 83 ? -9.239 -6.324 28.246 1.00 79.56 83 ASP A C 1
ATOM 648 O O . ASP A 1 83 ? -9.939 -5.773 29.098 1.00 79.56 83 ASP A O 1
ATOM 652 N N . ILE A 1 84 ? -9.262 -5.955 26.960 1.00 83.69 84 ILE A N 1
ATOM 653 C CA . ILE A 1 84 ? -10.112 -4.878 26.443 1.00 83.69 84 ILE A CA 1
ATOM 654 C C . ILE A 1 84 ? -11.045 -5.375 25.343 1.00 83.69 84 ILE A C 1
ATOM 656 O O . ILE A 1 84 ? -10.644 -6.029 24.382 1.00 83.69 84 ILE A O 1
ATOM 660 N N . SER A 1 85 ? -12.325 -5.021 25.448 1.00 86.50 85 SER A N 1
ATOM 661 C CA . SER A 1 85 ? -13.267 -5.287 24.363 1.00 86.50 85 SER A CA 1
ATOM 662 C C . SER A 1 85 ? -13.005 -4.360 23.162 1.00 86.50 85 SER A C 1
ATOM 664 O O . SER A 1 85 ? -12.552 -3.226 23.345 1.00 86.50 85 SER A O 1
ATOM 666 N N . PRO A 1 86 ? -13.394 -4.751 21.932 1.00 85.88 86 PRO A N 1
ATOM 667 C CA . PRO A 1 86 ? -13.331 -3.887 20.748 1.00 85.88 86 PRO A CA 1
ATOM 668 C C . PRO A 1 86 ? -13.934 -2.489 20.955 1.00 85.88 86 PRO A C 1
ATOM 670 O O . PRO A 1 86 ? -13.372 -1.482 20.533 1.00 85.88 86 PRO A O 1
ATOM 673 N N . LYS A 1 87 ? -15.064 -2.399 21.669 1.00 86.81 87 LYS A N 1
ATOM 674 C CA . LYS A 1 87 ? -15.724 -1.116 21.960 1.00 86.81 87 LYS A CA 1
ATOM 675 C C . LYS A 1 87 ? -14.908 -0.242 22.909 1.0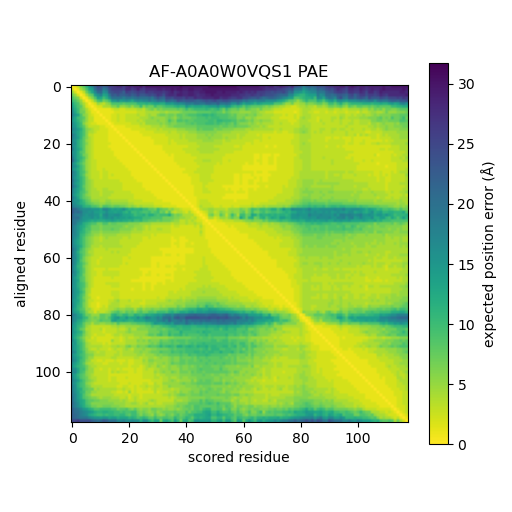0 86.81 87 LYS A C 1
ATOM 677 O O . LYS A 1 87 ? -14.880 0.977 22.748 1.00 86.81 87 LYS A O 1
ATOM 682 N N . GLU A 1 88 ? -14.270 -0.845 23.908 1.00 88.44 88 GLU A N 1
ATOM 683 C CA . GLU A 1 88 ? -13.385 -0.129 24.828 1.00 88.44 88 GLU A CA 1
ATOM 684 C C . GLU A 1 88 ? -12.118 0.326 24.114 1.00 88.44 88 GLU A C 1
ATOM 686 O O . GLU A 1 88 ? -11.736 1.485 24.263 1.00 88.44 88 GLU A O 1
ATOM 691 N N . PHE A 1 89 ? -11.539 -0.525 23.265 1.00 89.31 89 PHE A N 1
ATOM 692 C CA . PHE A 1 89 ? -10.413 -0.161 22.411 1.00 89.31 89 PHE A CA 1
ATOM 693 C C . PHE A 1 89 ? -10.735 1.065 21.545 1.00 89.31 89 PHE A C 1
ATOM 695 O O . PHE A 1 89 ? -9.969 2.030 21.562 1.00 89.31 89 PHE A O 1
ATOM 702 N N . GLN A 1 90 ? -11.883 1.079 20.859 1.00 88.56 90 GLN A N 1
ATOM 703 C CA . GLN A 1 90 ? -12.307 2.226 20.045 1.00 88.56 90 GLN A CA 1
ATOM 704 C C . GLN A 1 90 ? -12.471 3.492 20.877 1.00 88.56 90 GLN A C 1
ATOM 706 O O . GLN A 1 90 ? -12.025 4.561 20.475 1.00 88.56 90 GLN A O 1
ATOM 711 N N . LYS A 1 91 ? -13.084 3.378 22.059 1.00 89.94 91 LYS A N 1
ATOM 712 C CA . LYS A 1 91 ? -13.317 4.525 22.938 1.00 89.94 91 LYS A CA 1
ATOM 713 C C . LYS A 1 91 ? -12.015 5.106 23.492 1.00 89.94 91 LYS A C 1
ATOM 715 O O . LYS A 1 91 ? -11.888 6.323 23.576 1.00 89.94 91 LYS A O 1
ATOM 720 N N . ILE A 1 92 ? -11.065 4.254 23.875 1.00 91.31 92 ILE A N 1
ATOM 721 C CA . ILE A 1 92 ? -9.756 4.674 24.398 1.00 91.31 92 ILE A CA 1
ATOM 722 C C . ILE A 1 92 ? -8.918 5.324 23.292 1.00 91.31 92 ILE A C 1
ATOM 724 O O . ILE A 1 92 ? -8.215 6.297 23.549 1.00 91.31 92 ILE A O 1
ATOM 728 N N . ASN A 1 93 ? -9.013 4.811 22.063 1.00 89.38 93 ASN A N 1
ATOM 729 C CA . ASN A 1 93 ? -8.163 5.218 20.946 1.00 89.38 93 ASN A CA 1
ATOM 730 C C . ASN A 1 93 ? -8.873 6.114 19.921 1.00 89.38 93 ASN A C 1
ATOM 732 O O . ASN A 1 93 ? -8.357 6.273 18.819 1.00 89.38 93 ASN A O 1
ATOM 736 N N . GLN A 1 94 ? -10.026 6.698 20.256 1.00 90.88 94 GLN A N 1
ATOM 737 C CA . GLN A 1 94 ? -10.904 7.368 19.290 1.00 90.88 94 GLN A CA 1
ATOM 738 C C . GLN A 1 94 ? -10.172 8.413 18.433 1.00 90.88 94 GLN A C 1
ATOM 740 O O . GLN A 1 94 ? -10.205 8.328 17.211 1.00 90.88 94 GLN A O 1
ATOM 745 N N . GLU A 1 95 ? -9.456 9.352 19.058 1.00 91.62 95 GLU A N 1
ATOM 746 C CA . GLU A 1 95 ? -8.732 10.411 18.336 1.00 91.62 95 GLU A CA 1
ATOM 747 C C . GLU A 1 95 ? -7.649 9.844 17.405 1.00 91.62 95 GLU A C 1
ATOM 749 O O . GLU A 1 95 ? -7.477 10.295 16.270 1.00 91.62 95 GLU A O 1
ATOM 754 N N . THR A 1 96 ? -6.933 8.817 17.870 1.00 90.19 96 THR A N 1
ATOM 755 C CA . THR A 1 96 ? -5.903 8.127 17.088 1.00 90.19 96 THR A CA 1
ATOM 756 C C . THR A 1 96 ? -6.516 7.395 15.897 1.00 90.19 96 THR A C 1
ATOM 758 O O . THR A 1 96 ? -5.975 7.467 14.795 1.00 90.19 96 THR A O 1
ATOM 761 N N . LEU A 1 97 ? -7.643 6.708 16.101 1.00 90.88 97 LEU A N 1
ATOM 762 C CA . LEU A 1 97 ? -8.352 5.979 15.051 1.00 90.88 97 LEU A CA 1
ATOM 763 C C . LEU A 1 97 ? -8.950 6.929 14.014 1.00 90.88 97 LEU A C 1
ATOM 765 O O . LEU A 1 97 ? -8.836 6.652 12.825 1.00 90.88 97 LEU A O 1
ATOM 769 N N . ASP A 1 98 ? -9.495 8.071 14.432 1.00 90.56 98 ASP A N 1
ATOM 770 C CA . ASP A 1 98 ? -10.018 9.091 13.518 1.00 90.56 98 ASP A CA 1
ATOM 771 C C . ASP A 1 98 ? -8.900 9.688 12.645 1.00 90.56 98 ASP A C 1
ATOM 773 O O . ASP A 1 98 ? -9.039 9.776 11.423 1.00 90.56 98 ASP A O 1
ATOM 777 N N . SER A 1 99 ? -7.751 10.023 13.244 1.00 91.38 99 SER A N 1
ATOM 778 C CA . SER A 1 99 ? -6.565 10.478 12.501 1.00 91.38 99 SER A CA 1
ATOM 779 C C . SER A 1 99 ? -6.075 9.415 11.513 1.00 91.38 99 SER A C 1
ATOM 781 O O . SER A 1 99 ? -5.820 9.697 10.338 1.00 91.38 99 SER A O 1
ATOM 783 N N . LEU A 1 100 ? -5.998 8.162 11.966 1.00 89.88 100 LEU A N 1
ATOM 784 C CA . LEU A 1 100 ? -5.560 7.050 11.135 1.00 89.88 100 LEU A CA 1
ATOM 785 C C . LEU A 1 100 ? -6.554 6.778 9.990 1.00 89.88 100 LEU A C 1
ATOM 787 O O . LEU A 1 100 ? -6.119 6.506 8.869 1.00 89.88 100 LEU A O 1
ATOM 791 N N . ARG A 1 101 ? -7.865 6.924 10.222 1.00 91.00 101 ARG A N 1
ATOM 792 C CA . ARG A 1 101 ? -8.915 6.807 9.197 1.00 91.00 101 ARG A CA 1
ATOM 793 C C . ARG A 1 101 ? -8.713 7.826 8.077 1.00 91.00 101 ARG A C 1
ATOM 795 O O . ARG A 1 101 ? -8.676 7.434 6.908 1.00 91.00 101 ARG A O 1
ATOM 802 N N . GLU A 1 102 ? -8.520 9.101 8.415 1.00 91.38 102 GLU A N 1
ATOM 803 C CA . GLU A 1 102 ? -8.255 10.147 7.416 1.00 91.38 102 GLU A CA 1
ATOM 804 C C . GLU A 1 102 ? -6.931 9.904 6.679 1.00 91.38 102 GLU A C 1
ATOM 806 O O . GLU A 1 102 ? -6.878 10.027 5.456 1.00 91.38 102 GLU A O 1
ATOM 811 N N . MET A 1 103 ? -5.884 9.441 7.371 1.00 90.19 103 MET A N 1
ATOM 812 C CA . MET A 1 103 ? -4.632 9.055 6.711 1.00 90.19 103 MET A CA 1
ATOM 813 C C . MET A 1 103 ? -4.826 7.933 5.681 1.00 90.19 103 MET A C 1
ATOM 815 O O . MET A 1 103 ? -4.268 8.005 4.582 1.00 90.19 103 MET A O 1
ATOM 819 N N . PHE A 1 104 ? -5.596 6.889 6.007 1.00 89.75 104 PHE A N 1
ATOM 820 C CA . PHE A 1 104 ? -5.884 5.804 5.064 1.00 89.75 104 PHE A CA 1
ATOM 821 C C . PHE A 1 104 ? -6.650 6.316 3.845 1.00 89.75 104 PHE A C 1
ATOM 823 O O . PHE A 1 104 ? -6.259 6.020 2.715 1.00 89.75 104 PHE A O 1
ATOM 830 N N . LYS A 1 105 ? -7.681 7.131 4.060 1.00 90.19 105 LYS A N 1
ATOM 831 C CA . LYS A 1 105 ? -8.477 7.761 3.000 1.00 90.19 105 LYS A CA 1
ATOM 832 C C . LYS A 1 105 ? -7.630 8.646 2.080 1.00 90.19 105 LYS A C 1
ATOM 834 O O . LYS A 1 105 ? -7.636 8.448 0.864 1.00 90.19 105 LYS A O 1
ATOM 839 N N . ASP A 1 106 ? -6.803 9.522 2.642 1.00 91.06 106 ASP A N 1
ATOM 840 C CA . ASP A 1 106 ? -5.873 10.359 1.878 1.00 91.06 106 ASP A CA 1
ATOM 841 C C . ASP A 1 106 ? -4.904 9.524 1.034 1.00 91.06 106 ASP A C 1
ATOM 843 O O . ASP A 1 106 ? -4.572 9.874 -0.104 1.00 91.06 106 ASP A O 1
ATOM 847 N N . ASN A 1 107 ? -4.420 8.410 1.582 1.00 89.44 107 ASN A N 1
ATOM 848 C CA . ASN A 1 107 ? -3.506 7.523 0.871 1.00 89.44 107 ASN A CA 1
ATOM 849 C C . ASN A 1 107 ? -4.211 6.750 -0.252 1.00 89.44 107 ASN A C 1
ATOM 851 O O . ASN A 1 107 ? -3.641 6.618 -1.337 1.00 89.44 107 ASN A O 1
ATOM 855 N N . VAL A 1 108 ? -5.456 6.310 -0.050 1.00 89.88 108 VAL A N 1
ATOM 856 C CA . VAL A 1 108 ? -6.301 5.721 -1.106 1.00 89.88 108 VAL A CA 1
ATOM 857 C C . VAL A 1 108 ? -6.438 6.690 -2.287 1.00 89.88 108 VAL A C 1
ATOM 859 O O . VAL A 1 108 ? -6.275 6.285 -3.448 1.00 89.88 108 VAL A O 1
ATOM 862 N N . ASP A 1 109 ? -6.658 7.975 -2.012 1.00 87.62 109 ASP A N 1
ATOM 863 C CA . ASP A 1 109 ? -6.777 9.015 -3.037 1.00 87.62 109 ASP A CA 1
ATOM 864 C C . ASP A 1 109 ? -5.444 9.303 -3.738 1.00 87.62 109 ASP A C 1
ATOM 866 O O . ASP A 1 109 ? -5.389 9.410 -4.969 1.00 87.62 109 ASP A O 1
ATOM 870 N N . LYS A 1 110 ? -4.340 9.380 -2.986 1.00 88.56 110 LYS A N 1
ATOM 871 C CA . LYS A 1 110 ? -2.993 9.575 -3.551 1.00 88.56 110 LYS A CA 1
ATOM 872 C C . LYS A 1 110 ? -2.600 8.437 -4.489 1.00 88.56 110 LYS A C 1
ATOM 874 O O . LYS A 1 110 ? -2.138 8.711 -5.596 1.00 88.56 110 LYS A O 1
ATOM 879 N N . ILE A 1 111 ? -2.819 7.181 -4.093 1.00 87.31 111 ILE A N 1
ATOM 880 C CA . ILE A 1 111 ? -2.515 6.021 -4.946 1.00 87.31 111 ILE A CA 1
ATOM 881 C C . ILE A 1 111 ? -3.376 6.034 -6.212 1.00 87.31 111 ILE A C 1
ATOM 883 O O . ILE A 1 111 ? -2.876 5.742 -7.297 1.00 87.31 111 ILE A O 1
ATOM 887 N N . SER A 1 112 ? -4.642 6.447 -6.109 1.00 84.06 112 SER A N 1
ATOM 888 C CA . SER A 1 112 ? -5.517 6.596 -7.281 1.00 84.06 112 SER A CA 1
ATOM 889 C C . SER A 1 112 ? -4.954 7.606 -8.288 1.00 84.06 112 SER A C 1
ATOM 891 O O . SER A 1 112 ? -4.865 7.300 -9.473 1.00 84.06 112 SER A O 1
ATOM 893 N N . LYS A 1 113 ? -4.467 8.759 -7.813 1.00 85.38 113 LYS A N 1
ATOM 894 C CA . LYS A 1 113 ? -3.826 9.785 -8.659 1.00 85.38 113 LYS A CA 1
ATOM 895 C C . LYS A 1 113 ? -2.494 9.333 -9.257 1.00 85.38 113 LYS A C 1
ATOM 897 O O . LYS A 1 113 ? -2.138 9.763 -10.350 1.00 85.38 113 LYS A O 1
ATOM 902 N N . ILE A 1 114 ? -1.727 8.509 -8.540 1.00 82.38 114 ILE A N 1
ATOM 903 C CA . ILE A 1 114 ? -0.487 7.923 -9.072 1.00 82.38 114 ILE A CA 1
ATOM 904 C C . ILE A 1 114 ? -0.822 6.987 -10.230 1.00 82.38 114 ILE A C 1
ATOM 906 O O . ILE A 1 114 ? -0.201 7.097 -11.283 1.00 82.38 114 ILE A O 1
ATOM 910 N N . LYS A 1 115 ? -1.838 6.134 -10.064 1.00 74.81 115 LYS A N 1
ATOM 911 C CA . LYS A 1 115 ? -2.287 5.207 -11.104 1.00 74.81 115 LYS A CA 1
ATOM 912 C C . LYS A 1 115 ? -2.737 5.919 -12.384 1.00 74.81 115 LYS A C 1
ATOM 914 O O . LYS A 1 115 ? -2.439 5.443 -13.466 1.00 74.81 115 LYS A O 1
ATOM 919 N N . GLU A 1 116 ? -3.388 7.077 -12.287 1.00 77.12 116 GLU A N 1
ATOM 920 C CA . GLU A 1 116 ? -3.768 7.879 -13.467 1.00 77.12 116 GLU A CA 1
ATOM 921 C C . GLU A 1 116 ? -2.569 8.413 -14.269 1.00 77.12 116 GLU A C 1
ATOM 923 O O . GLU A 1 116 ? -2.703 8.728 -15.450 1.00 77.12 116 GLU A O 1
ATOM 928 N N . LYS A 1 117 ? -1.405 8.552 -13.627 1.00 70.50 117 LYS A N 1
ATOM 929 C CA . LYS A 1 117 ? -0.166 9.045 -14.248 1.00 70.50 117 LYS A CA 1
ATOM 930 C C . LYS A 1 117 ? 0.776 7.923 -14.691 1.00 70.50 117 LYS A C 1
ATOM 932 O O . LYS A 1 117 ? 1.802 8.221 -15.306 1.00 70.50 117 LYS A O 1
ATOM 937 N N . PHE A 1 118 ? 0.477 6.682 -14.314 1.00 61.88 118 PHE A N 1
ATOM 938 C CA . PHE A 1 118 ? 1.258 5.487 -14.627 1.00 61.88 118 PHE A CA 1
ATOM 939 C C . PHE A 1 118 ? 0.851 4.888 -15.974 1.00 61.88 118 PHE A C 1
ATOM 941 O O . PHE A 1 118 ? 1.752 4.307 -16.631 1.00 61.88 118 PHE A O 1
#

Solvent-accessible surface area (backbone atoms only — not comparable to full-atom values): 6535 Å² total; per-residue (Å²): 130,85,81,77,78,72,73,36,32,41,57,74,30,55,55,71,67,47,47,51,33,50,53,52,33,50,53,50,47,54,52,49,46,54,55,45,50,54,54,42,59,76,38,70,76,51,89,47,69,68,45,44,53,52,37,52,53,45,50,55,50,45,54,53,48,50,53,52,49,51,50,51,54,51,52,45,66,34,72,43,62,82,89,55,54,44,69,53,49,39,65,76,39,41,73,60,50,53,53,49,36,52,52,37,47,54,48,41,53,50,53,53,56,49,59,76,74,105

Radius of gyration: 19.04 Å; Cα contacts (8 Å, |Δi|>4): 83; chains: 1; bounding box: 38×33×57 Å